Protein AF-L7JV14-F1 (afdb_monomer)

Sequence (101 aa):
MLAVNSVSVYKKRFILSGSEDGNVRLWRLYASEKENMSRREENALECNQMLKDKYYHVGDVRRIDKHRFLPKELKGRIRNEIEHHKAVERKKNRALTKTQE

Nearest PDB structures (foldseek):
  6zqd-assembly1_JP  TM=7.542E-01  e=3.022E-03  Saccharomyces cerevisiae S288C
  6n04-assembly1_A  TM=7.927E-01  e=2.031E+00  Streptomyces sp. LC-6-2
  8glv-assembly1_Eb  TM=2.587E-01  e=5.886E+00  Chlamydomonas reinhardtii
  9bei-assembly1_A  TM=2.451E-01  e=7.102E+00  Homo sapiens

InterPro domains:
  IPR001680 WD40 repeat [PS50082] (1-37)
  IPR007287 Sof1-like protein [PF04158] (31-97)
  IPR015943 WD40/YVTN repeat-like-containing domain superfamily [G3DSA:2.130.10.10] (2-88)
  IPR036322 WD40-repeat-containing domain superfamily [SSF50978] (4-30)
  IPR051733 WD repeat-containing DCAF13/WDSOF1 [PTHR22851] (8-95)

Structure (mmCIF, N/CA/C/O backbone):
data_AF-L7JV14-F1
#
_entry.id   AF-L7JV14-F1
#
loop_
_atom_site.group_PDB
_atom_site.id
_atom_site.type_symbol
_atom_site.label_atom_id
_atom_site.label_alt_id
_atom_site.label_comp_id
_atom_site.label_asym_id
_atom_site.label_entity_id
_atom_site.label_seq_id
_atom_site.pdbx_PDB_ins_code
_atom_site.Cartn_x
_atom_site.Cartn_y
_atom_site.Cartn_z
_atom_site.occupancy
_atom_site.B_iso_or_equiv
_atom_site.auth_seq_id
_atom_site.auth_comp_id
_atom_site.auth_asym_id
_atom_site.auth_atom_id
_atom_site.pdbx_PDB_model_num
ATOM 1 N N . MET A 1 1 ? 20.679 -2.481 -3.757 1.00 54.78 1 MET A N 1
ATOM 2 C CA . MET A 1 1 ? 19.371 -2.376 -3.075 1.00 54.78 1 MET A CA 1
ATOM 3 C C . MET A 1 1 ? 19.142 -3.720 -2.413 1.00 54.78 1 MET A C 1
ATOM 5 O O . MET A 1 1 ? 19.131 -4.709 -3.132 1.00 54.78 1 MET A O 1
ATOM 9 N N . LEU A 1 2 ? 19.122 -3.761 -1.082 1.00 70.31 2 LEU A N 1
ATOM 10 C CA . LEU A 1 2 ? 19.003 -5.006 -0.316 1.00 70.31 2 LEU A CA 1
ATOM 11 C C . LEU A 1 2 ? 17.634 -5.649 -0.573 1.00 70.31 2 LEU A C 1
ATOM 13 O O . LEU A 1 2 ? 16.647 -4.927 -0.752 1.00 70.31 2 LEU A O 1
ATOM 17 N N . ALA A 1 3 ? 17.593 -6.977 -0.667 1.00 85.50 3 ALA A N 1
ATOM 18 C CA . ALA A 1 3 ? 16.390 -7.700 -1.055 1.00 85.50 3 ALA A CA 1
ATOM 19 C C . ALA A 1 3 ? 15.446 -7.926 0.137 1.00 85.50 3 ALA A C 1
ATOM 21 O O . ALA A 1 3 ? 15.866 -8.077 1.287 1.00 85.50 3 ALA A O 1
ATOM 22 N N . VAL A 1 4 ? 14.143 -7.958 -0.153 1.00 91.06 4 VAL A N 1
ATOM 23 C CA . VAL A 1 4 ? 13.141 -8.481 0.779 1.00 91.06 4 VAL A CA 1
ATOM 24 C C . VAL A 1 4 ? 13.095 -9.991 0.582 1.00 91.06 4 VAL A C 1
ATOM 26 O O . VAL A 1 4 ? 12.763 -10.454 -0.508 1.00 91.06 4 VAL A O 1
ATOM 29 N N . ASN A 1 5 ? 13.419 -10.740 1.632 1.00 92.56 5 ASN A N 1
ATOM 30 C CA . ASN A 1 5 ? 1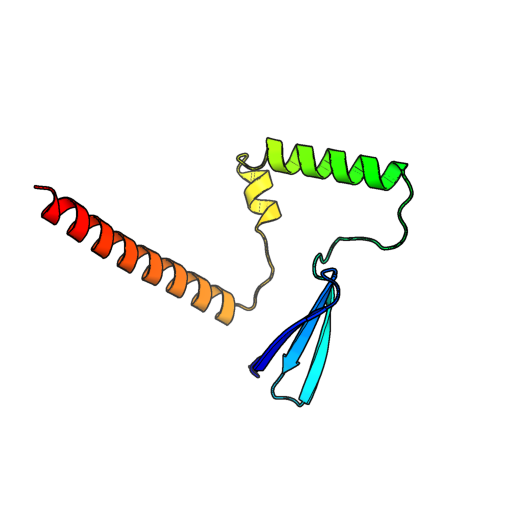3.557 -12.194 1.575 1.00 92.56 5 ASN A CA 1
ATOM 31 C C . ASN A 1 5 ? 12.244 -12.911 1.902 1.00 92.56 5 ASN A C 1
ATOM 33 O O . ASN A 1 5 ? 11.967 -13.976 1.359 1.00 92.56 5 ASN A O 1
ATOM 37 N N . SER A 1 6 ? 11.422 -12.338 2.785 1.00 92.56 6 SER A N 1
ATOM 38 C CA . SER A 1 6 ? 10.148 -12.935 3.188 1.00 92.56 6 SER A CA 1
ATOM 39 C C . SER A 1 6 ? 9.074 -11.879 3.423 1.00 92.56 6 SER A C 1
ATOM 41 O O . SER A 1 6 ? 9.347 -10.776 3.900 1.00 92.56 6 SER A O 1
ATOM 43 N N . VAL A 1 7 ? 7.830 -12.219 3.081 1.00 95.50 7 VAL A N 1
ATOM 44 C CA . VAL A 1 7 ? 6.651 -11.385 3.334 1.00 95.50 7 VAL A CA 1
ATOM 45 C C . VAL A 1 7 ? 5.541 -12.266 3.902 1.00 95.50 7 VAL A C 1
ATOM 47 O O . VAL A 1 7 ? 5.254 -13.324 3.350 1.00 95.50 7 VAL A O 1
ATOM 50 N N . SER A 1 8 ? 4.918 -11.843 5.002 1.00 95.69 8 SER A N 1
ATOM 51 C CA . SER A 1 8 ? 3.819 -12.561 5.661 1.00 95.69 8 SER A CA 1
ATOM 52 C C . SER A 1 8 ? 2.668 -11.615 6.000 1.00 95.69 8 SER A C 1
ATOM 54 O O . SER A 1 8 ? 2.888 -10.442 6.302 1.00 95.69 8 SER A O 1
ATOM 56 N N . VAL A 1 9 ? 1.432 -12.116 5.960 1.00 96.00 9 VAL A N 1
ATOM 57 C CA . VAL A 1 9 ? 0.230 -11.355 6.326 1.00 96.00 9 VAL A CA 1
ATOM 58 C C . VAL A 1 9 ? -0.215 -11.759 7.725 1.00 96.00 9 VAL A C 1
ATOM 60 O O . VAL A 1 9 ? -0.494 -12.926 7.990 1.00 96.00 9 VAL A O 1
ATOM 63 N N . TYR A 1 10 ? -0.347 -10.779 8.615 1.00 94.00 10 TYR A N 1
ATOM 64 C CA . TYR A 1 10 ? -0.790 -10.985 9.989 1.00 94.00 10 TYR A CA 1
ATOM 65 C C . TYR A 1 10 ? -2.186 -10.399 10.213 1.00 94.00 10 TYR A C 1
ATOM 67 O O . TYR A 1 10 ? -2.452 -9.232 9.906 1.00 94.00 10 TYR A O 1
ATOM 75 N N . LYS A 1 11 ? -3.095 -11.234 10.741 1.00 89.75 11 LYS A N 1
ATOM 76 C CA . LYS A 1 11 ? -4.488 -10.886 11.093 1.00 89.75 11 LYS A CA 1
ATOM 77 C C . LYS A 1 11 ? -5.257 -10.120 10.001 1.00 89.75 11 LYS A C 1
ATOM 79 O O . LYS A 1 11 ? -6.113 -9.303 10.317 1.00 89.75 11 LYS A O 1
ATOM 84 N N . LYS A 1 12 ? -4.942 -10.361 8.719 1.00 90.38 12 LYS A N 1
ATOM 85 C CA . LYS A 1 12 ? -5.531 -9.664 7.554 1.00 90.38 12 LYS A CA 1
ATOM 86 C C . LYS A 1 12 ? -5.472 -8.128 7.636 1.00 90.38 12 LYS A C 1
ATOM 88 O O . LYS A 1 12 ? -6.260 -7.454 6.986 1.00 90.38 12 LYS A O 1
ATOM 93 N N . ARG A 1 13 ? -4.555 -7.575 8.432 1.00 90.31 13 ARG A N 1
ATOM 94 C CA . ARG A 1 13 ? -4.475 -6.129 8.690 1.00 90.31 13 ARG A CA 1
ATOM 95 C C . ARG A 1 13 ? -3.070 -5.574 8.556 1.00 90.31 13 ARG A C 1
ATOM 97 O O . ARG A 1 13 ? -2.900 -4.398 8.245 1.00 90.31 13 ARG A O 1
ATOM 104 N N . PHE A 1 14 ? -2.065 -6.422 8.733 1.00 94.31 14 PHE A N 1
ATOM 105 C CA . PHE A 1 14 ? -0.672 -6.023 8.646 1.00 94.31 14 PHE A CA 1
ATOM 106 C C . PHE A 1 14 ? 0.111 -6.935 7.710 1.00 94.31 14 PHE A C 1
ATOM 108 O O . PHE A 1 14 ? -0.217 -8.112 7.544 1.00 94.31 14 PHE A O 1
ATOM 115 N N . ILE A 1 15 ? 1.165 -6.378 7.126 1.00 95.94 15 ILE A N 1
ATOM 116 C CA . ILE A 1 15 ? 2.165 -7.088 6.338 1.00 95.94 15 ILE A CA 1
ATOM 117 C C . ILE A 1 15 ? 3.488 -6.998 7.094 1.00 95.94 15 ILE A C 1
ATOM 119 O O . ILE A 1 15 ? 3.937 -5.909 7.440 1.00 95.94 15 ILE A O 1
ATOM 123 N N . LEU A 1 16 ? 4.123 -8.135 7.332 1.00 96.12 16 LEU A N 1
ATOM 124 C CA . LEU A 1 16 ? 5.482 -8.227 7.849 1.00 96.12 16 LEU A CA 1
ATOM 125 C C . LEU A 1 16 ? 6.425 -8.475 6.678 1.00 96.12 16 LEU A C 1
ATOM 127 O O . LEU A 1 16 ? 6.164 -9.364 5.871 1.00 96.12 16 LEU A O 1
ATOM 131 N N . SER A 1 17 ? 7.514 -7.719 6.594 1.00 95.81 17 SER A N 1
ATOM 132 C CA . SER A 1 17 ? 8.585 -7.948 5.621 1.00 95.81 17 SER A CA 1
ATOM 133 C C . SER A 1 17 ? 9.904 -8.206 6.340 1.00 95.81 17 SER A C 1
ATOM 135 O O . SER A 1 17 ? 10.335 -7.355 7.123 1.00 95.81 17 SER A O 1
ATOM 137 N N . GLY A 1 18 ? 10.540 -9.339 6.050 1.00 95.81 18 GLY A N 1
ATOM 138 C CA . GLY A 1 18 ? 11.906 -9.657 6.455 1.00 95.81 18 GLY A CA 1
ATOM 139 C C . GLY A 1 18 ? 12.886 -9.304 5.341 1.00 95.81 18 GLY A C 1
ATOM 140 O O . GLY A 1 18 ? 12.707 -9.718 4.194 1.00 95.81 18 GLY A O 1
ATOM 141 N N . SER A 1 19 ? 13.903 -8.519 5.672 1.00 92.56 19 SER A N 1
ATOM 142 C CA . SER A 1 19 ? 14.910 -8.023 4.735 1.00 92.56 19 SER A CA 1
ATOM 143 C C . SER A 1 19 ? 16.291 -8.596 5.067 1.00 92.56 19 SER A C 1
ATOM 145 O O . SER A 1 19 ? 16.553 -9.019 6.192 1.00 92.56 19 SER A O 1
ATOM 147 N N . GLU A 1 20 ? 17.162 -8.652 4.063 1.00 91.56 20 GLU A N 1
ATOM 148 C CA . GLU A 1 20 ? 18.498 -9.262 4.143 1.00 91.56 20 GLU A CA 1
ATOM 149 C C . GLU A 1 20 ? 19.458 -8.527 5.098 1.00 91.56 20 GLU A C 1
ATOM 151 O O . GLU A 1 20 ? 20.401 -9.112 5.616 1.00 91.56 20 GLU A O 1
ATOM 156 N N . ASP A 1 21 ? 19.166 -7.263 5.406 1.00 89.19 21 ASP A N 1
ATOM 157 C CA . ASP A 1 21 ? 19.848 -6.450 6.424 1.00 89.19 21 ASP A CA 1
ATOM 158 C C . ASP A 1 21 ? 19.530 -6.855 7.875 1.00 89.19 21 ASP A C 1
ATOM 160 O O . ASP A 1 21 ? 19.970 -6.182 8.804 1.00 89.19 21 ASP A O 1
ATOM 164 N N . GLY A 1 22 ? 18.742 -7.914 8.084 1.00 89.19 22 GLY A N 1
ATOM 165 C CA . GLY A 1 22 ? 18.289 -8.349 9.406 1.00 89.19 22 GLY A CA 1
ATOM 166 C C . GLY A 1 22 ? 17.113 -7.536 9.952 1.00 89.19 22 GLY A C 1
ATOM 167 O O . GLY A 1 22 ? 16.675 -7.773 11.077 1.00 89.19 22 GLY A O 1
ATOM 168 N N . ASN A 1 23 ? 16.562 -6.601 9.168 1.00 93.62 23 ASN A N 1
ATOM 169 C CA . ASN A 1 23 ? 15.423 -5.798 9.596 1.00 93.62 23 ASN A CA 1
ATOM 170 C C . ASN A 1 23 ? 14.094 -6.507 9.314 1.00 93.62 23 ASN A C 1
ATOM 172 O O . ASN A 1 23 ? 13.810 -6.931 8.189 1.00 93.62 23 ASN A O 1
ATOM 176 N N . VAL A 1 24 ? 13.224 -6.525 10.325 1.00 93.50 24 VAL A N 1
ATOM 177 C CA . VAL A 1 24 ? 11.809 -6.883 10.182 1.00 93.50 24 VAL A CA 1
ATOM 178 C C . VAL A 1 24 ? 10.983 -5.606 10.259 1.00 93.50 24 VAL A C 1
ATOM 180 O O . VAL A 1 24 ? 11.034 -4.880 11.248 1.00 93.50 24 VAL A O 1
ATOM 183 N N . ARG A 1 25 ? 10.219 -5.316 9.205 1.00 93.75 25 ARG A N 1
ATOM 184 C CA . ARG A 1 25 ? 9.338 -4.140 9.144 1.00 93.75 25 ARG A CA 1
ATOM 185 C C . ARG A 1 25 ? 7.878 -4.576 9.154 1.00 93.75 25 ARG A C 1
ATOM 187 O O . ARG A 1 25 ? 7.515 -5.543 8.485 1.00 93.75 25 ARG A O 1
ATOM 194 N N . LEU A 1 26 ? 7.055 -3.842 9.900 1.00 93.69 26 LEU A N 1
ATOM 195 C CA . LEU A 1 26 ? 5.607 -4.015 9.955 1.00 93.69 26 LEU A CA 1
ATOM 196 C C . LEU A 1 26 ? 4.935 -2.884 9.177 1.00 93.69 26 LEU A C 1
ATOM 198 O O . LEU A 1 26 ? 5.150 -1.706 9.455 1.00 93.69 26 LEU A O 1
ATOM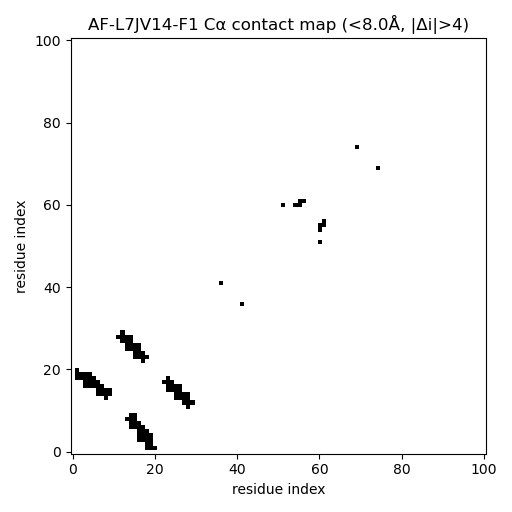 202 N N . TRP A 1 27 ? 4.092 -3.255 8.228 1.00 94.38 27 TRP A N 1
ATOM 203 C CA . TRP A 1 27 ? 3.311 -2.356 7.395 1.00 94.38 27 TRP A CA 1
ATOM 204 C C . TRP A 1 27 ? 1.829 -2.603 7.629 1.00 94.38 27 TRP A C 1
ATOM 206 O O . TRP A 1 27 ? 1.410 -3.705 7.981 1.00 94.38 27 TRP A O 1
ATOM 216 N N . ARG A 1 28 ? 1.008 -1.588 7.383 1.00 93.62 28 ARG A N 1
ATOM 217 C CA . ARG A 1 28 ? -0.448 -1.750 7.344 1.00 93.62 28 ARG A CA 1
ATOM 218 C C . ARG A 1 28 ? -0.847 -2.292 5.977 1.00 93.62 28 ARG A C 1
ATOM 220 O O . ARG A 1 28 ? -0.332 -1.815 4.969 1.00 93.62 28 ARG A O 1
ATOM 227 N N . LEU A 1 29 ? -1.761 -3.261 5.944 1.00 93.62 29 LEU A N 1
ATOM 228 C CA . LEU A 1 29 ? -2.265 -3.853 4.701 1.00 93.62 29 LEU A CA 1
ATOM 229 C C . LEU A 1 29 ? -2.932 -2.783 3.826 1.00 93.62 29 LEU A C 1
ATOM 231 O O . LEU A 1 29 ? -2.663 -2.696 2.632 1.00 93.62 29 LEU A O 1
ATOM 235 N N . TYR A 1 30 ? -3.731 -1.918 4.453 1.00 90.62 30 TYR A N 1
ATOM 236 C CA . TYR A 1 30 ? -4.315 -0.735 3.835 1.00 90.62 30 TYR A CA 1
ATOM 237 C C . TYR A 1 30 ? -3.674 0.521 4.427 1.00 90.62 30 TYR A C 1
ATOM 239 O O . TYR A 1 30 ? -3.950 0.903 5.563 1.00 90.62 30 TYR A O 1
ATOM 247 N N . ALA A 1 31 ? -2.810 1.180 3.651 1.00 89.62 31 ALA A N 1
ATOM 248 C CA . ALA A 1 31 ? -2.009 2.312 4.128 1.00 89.62 31 ALA A CA 1
ATOM 249 C C . ALA A 1 31 ? -2.851 3.485 4.674 1.00 89.62 31 ALA A C 1
ATOM 251 O O . ALA A 1 31 ? -2.421 4.169 5.599 1.00 89.62 31 ALA A O 1
ATOM 252 N N . SER A 1 32 ? -4.046 3.705 4.115 1.00 87.88 32 SER A N 1
ATOM 253 C CA . SER A 1 32 ? -4.950 4.809 4.466 1.00 87.88 32 SER A CA 1
ATOM 254 C C . SER A 1 32 ? -6.052 4.440 5.456 1.00 87.88 32 SER A C 1
ATOM 256 O O . SER A 1 32 ? -6.864 5.298 5.794 1.00 87.88 32 SER A O 1
ATOM 258 N N . GLU A 1 33 ? -6.142 3.178 5.877 1.00 86.00 33 GLU A N 1
ATOM 259 C CA . GLU A 1 33 ? -7.122 2.769 6.885 1.00 86.00 33 GLU A CA 1
ATOM 260 C C . GLU A 1 33 ? -6.880 3.593 8.164 1.00 86.00 33 GLU A C 1
ATOM 262 O O . GLU A 1 33 ? -5.757 4.020 8.429 1.00 86.00 33 GLU A O 1
ATOM 267 N N . LYS A 1 34 ? -7.880 3.841 9.001 1.00 83.50 34 LYS A N 1
ATOM 268 C CA . LYS A 1 34 ? -7.678 4.473 10.316 1.00 83.50 34 LYS A CA 1
ATOM 269 C C . LYS A 1 34 ? -8.124 3.514 11.406 1.00 83.50 34 LYS A C 1
ATOM 271 O O . LYS A 1 34 ? -9.007 2.694 11.185 1.00 83.50 34 LYS A O 1
ATOM 276 N N . GLU A 1 35 ? -7.471 3.585 12.558 1.00 82.19 35 GLU A N 1
ATOM 277 C CA . GLU A 1 35 ? -7.954 2.887 13.748 1.00 82.19 35 GLU A CA 1
ATOM 278 C C . GLU A 1 35 ? -8.921 3.810 14.492 1.00 82.19 35 GLU A C 1
ATOM 280 O O . GLU A 1 35 ? -8.664 5.010 14.563 1.00 82.19 35 GLU A O 1
ATOM 285 N N . ASN A 1 36 ? -9.998 3.247 15.046 1.00 83.88 36 ASN A N 1
ATOM 286 C CA . ASN A 1 36 ? -11.005 3.951 15.851 1.00 83.88 36 ASN A CA 1
ATOM 287 C C . ASN A 1 36 ? -11.712 5.088 15.097 1.00 83.88 36 ASN A C 1
ATOM 289 O O . ASN A 1 36 ? -11.440 6.265 15.320 1.00 83.88 36 ASN A O 1
ATOM 293 N N . MET A 1 37 ? -12.638 4.725 14.209 1.00 89.00 37 MET A N 1
ATOM 294 C CA . MET A 1 37 ? -13.462 5.688 13.479 1.00 89.00 37 MET A CA 1
ATOM 295 C C . MET A 1 37 ? -14.845 5.815 14.109 1.00 89.00 37 MET A C 1
ATOM 297 O O . MET A 1 37 ? -15.402 4.855 14.639 1.00 89.00 37 MET A O 1
ATOM 301 N N . SER A 1 38 ? -15.416 7.013 14.039 1.00 93.25 38 SER A N 1
ATOM 302 C CA . SER A 1 38 ? -16.835 7.203 14.328 1.00 93.25 38 SER A CA 1
ATOM 303 C C . SER A 1 38 ? -17.686 6.568 13.226 1.00 93.25 38 SER A C 1
ATOM 305 O O . SER A 1 38 ? -17.303 6.586 12.057 1.00 93.25 38 SER A O 1
ATOM 307 N N . ARG A 1 39 ? -18.907 6.125 13.556 1.00 93.62 39 ARG A N 1
ATOM 308 C CA . ARG A 1 39 ? -19.890 5.639 12.564 1.00 93.62 39 ARG A CA 1
ATOM 309 C C . ARG A 1 39 ? -20.095 6.618 11.404 1.00 93.62 39 ARG A C 1
ATOM 311 O O . ARG A 1 39 ? -20.307 6.217 10.266 1.00 93.62 39 ARG A O 1
ATOM 318 N N . ARG A 1 40 ? -20.022 7.928 11.674 1.00 94.62 40 ARG A N 1
ATOM 319 C CA . ARG A 1 40 ? -20.139 8.954 10.625 1.00 94.62 40 ARG A CA 1
ATOM 320 C C . ARG A 1 40 ? -18.959 8.916 9.651 1.00 94.62 40 ARG A C 1
ATOM 322 O O . ARG A 1 40 ? -19.152 9.128 8.458 1.00 94.62 40 ARG A O 1
ATOM 329 N N . GLU A 1 41 ? -17.755 8.679 10.157 1.00 92.81 41 GLU A N 1
ATOM 330 C CA . GLU A 1 41 ? -16.540 8.583 9.345 1.00 92.81 41 GLU A CA 1
ATOM 331 C C . GLU A 1 41 ? -16.509 7.280 8.545 1.00 92.81 41 GLU A C 1
ATOM 333 O O . GLU A 1 41 ? -16.143 7.306 7.372 1.00 92.81 41 GLU A O 1
ATOM 338 N N . GLU A 1 42 ? -16.957 6.174 9.144 1.00 91.56 42 GLU A N 1
ATOM 339 C CA . GLU A 1 42 ? -17.141 4.889 8.459 1.00 91.56 42 GLU A CA 1
ATOM 340 C C . GLU A 1 42 ? -18.070 5.042 7.250 1.00 91.56 42 GLU A C 1
ATOM 342 O O . GLU A 1 42 ? -17.665 4.753 6.124 1.00 91.56 42 GLU A O 1
ATOM 347 N N . ASN A 1 43 ? -19.260 5.614 7.454 1.00 94.38 43 ASN A N 1
ATOM 348 C CA . ASN A 1 43 ? -20.220 5.849 6.374 1.00 94.38 43 ASN A CA 1
ATOM 349 C C . ASN A 1 43 ? -19.657 6.781 5.287 1.00 94.38 43 ASN A C 1
ATOM 351 O O . ASN A 1 43 ? -19.907 6.594 4.095 1.00 94.38 43 ASN A O 1
ATOM 355 N N . ALA A 1 44 ? -18.890 7.804 5.679 1.00 94.06 44 ALA A N 1
ATOM 356 C CA . ALA A 1 44 ? -18.257 8.711 4.726 1.00 94.06 44 ALA A CA 1
ATOM 357 C C . ALA A 1 44 ? -17.190 7.996 3.882 1.00 94.06 44 ALA A C 1
ATOM 359 O O . ALA A 1 44 ? -17.093 8.238 2.679 1.00 94.06 44 ALA A O 1
ATOM 360 N N . LEU A 1 45 ? -16.396 7.110 4.486 1.00 92.75 45 LEU A N 1
ATOM 361 C CA . LEU A 1 45 ? -15.420 6.294 3.766 1.00 92.75 45 LEU A CA 1
ATOM 362 C C . LEU A 1 45 ? -16.086 5.307 2.815 1.00 92.75 45 LEU A C 1
ATOM 364 O O . LEU A 1 45 ? -15.631 5.190 1.681 1.00 92.75 45 LEU A O 1
ATOM 368 N N . GLU A 1 46 ? -17.164 4.654 3.242 1.00 92.75 46 GLU A N 1
ATOM 369 C CA . GLU A 1 46 ? -17.934 3.743 2.397 1.00 92.75 46 GLU A CA 1
ATOM 370 C C . GLU A 1 46 ? -18.504 4.473 1.174 1.00 92.75 46 GLU A C 1
ATOM 372 O O . GLU A 1 46 ? -18.274 4.057 0.039 1.00 92.75 46 GLU A O 1
ATOM 377 N N . CYS A 1 47 ? -19.143 5.628 1.382 1.00 96.00 47 CYS A N 1
ATOM 378 C CA . CYS A 1 47 ? -19.646 6.465 0.293 1.00 96.00 47 CYS A CA 1
ATOM 379 C C . CYS A 1 47 ? -18.520 6.896 -0.663 1.00 96.00 47 CYS A C 1
ATOM 381 O O . CYS A 1 47 ? -18.641 6.768 -1.882 1.00 96.00 47 CYS A O 1
ATOM 383 N N . ASN A 1 48 ? -17.380 7.340 -0.126 1.00 94.06 48 ASN A N 1
ATOM 384 C CA . ASN A 1 48 ? -16.218 7.706 -0.935 1.00 94.06 48 ASN A CA 1
ATOM 385 C C . ASN A 1 48 ? -15.667 6.521 -1.740 1.00 94.06 48 ASN A C 1
ATOM 387 O O . ASN A 1 48 ? -15.237 6.711 -2.878 1.00 94.06 48 ASN A O 1
ATOM 391 N N . GLN A 1 49 ? -15.670 5.315 -1.173 1.00 93.12 49 GLN A N 1
ATOM 392 C CA . GLN A 1 49 ? -15.235 4.106 -1.8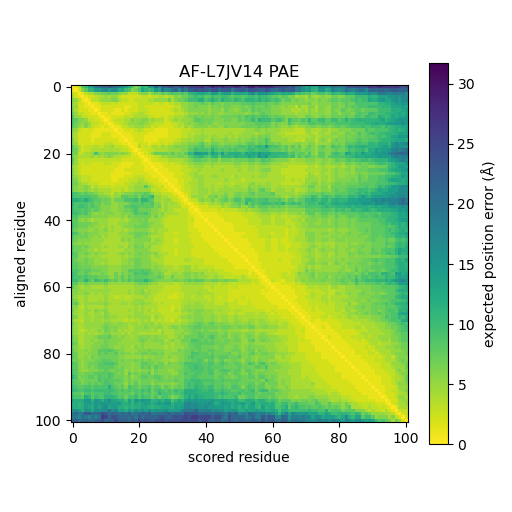64 1.00 93.12 49 GLN A CA 1
ATOM 393 C C . GLN A 1 49 ? -16.193 3.764 -3.011 1.00 93.12 49 GLN A C 1
ATOM 395 O O . GLN A 1 49 ? -15.745 3.609 -4.145 1.00 93.12 49 GLN A O 1
ATOM 400 N N . MET A 1 50 ? -17.506 3.796 -2.760 1.00 96.12 50 MET A N 1
ATOM 401 C CA . MET A 1 50 ? -18.527 3.608 -3.797 1.00 96.12 50 MET A CA 1
ATOM 402 C C . MET A 1 50 ? -18.396 4.630 -4.933 1.00 96.12 50 MET A C 1
ATOM 404 O O . MET A 1 50 ? -18.528 4.281 -6.106 1.00 96.12 50 MET A O 1
ATOM 408 N N . LEU A 1 51 ? -18.108 5.896 -4.614 1.00 95.50 51 LEU A N 1
ATOM 409 C CA . LEU A 1 51 ? -17.889 6.937 -5.620 1.00 95.50 51 LEU A CA 1
ATOM 410 C C . LEU A 1 51 ? -16.622 6.682 -6.442 1.00 95.50 51 LEU A C 1
ATOM 412 O O . LEU A 1 51 ? -16.655 6.823 -7.665 1.00 95.50 51 LEU A O 1
ATOM 416 N N . LYS A 1 52 ? -15.516 6.285 -5.802 1.00 93.56 52 LYS A N 1
ATOM 417 C CA . LYS A 1 52 ? -14.278 5.927 -6.510 1.00 93.56 52 LYS A CA 1
ATOM 418 C C . LYS A 1 52 ? -14.492 4.759 -7.463 1.00 93.56 52 LYS A C 1
ATOM 420 O O . LYS A 1 52 ? -14.016 4.832 -8.590 1.00 93.56 52 LYS A O 1
ATOM 425 N N . ASP A 1 53 ? -15.233 3.741 -7.039 1.00 93.81 53 ASP A N 1
ATOM 426 C CA . ASP A 1 53 ? -15.511 2.562 -7.858 1.00 93.81 53 ASP A CA 1
ATOM 427 C C . ASP A 1 53 ? -16.439 2.917 -9.028 1.00 93.81 53 ASP A C 1
ATOM 429 O O . ASP A 1 53 ? -16.145 2.593 -10.181 1.00 93.81 53 ASP A O 1
ATOM 433 N N . LYS A 1 54 ? -17.500 3.694 -8.769 1.00 95.88 54 LYS A N 1
ATOM 434 C CA . LYS A 1 54 ? -18.425 4.189 -9.801 1.00 95.88 54 LYS A CA 1
ATOM 435 C C . LYS A 1 54 ? -17.715 5.022 -10.870 1.00 95.88 54 LYS A C 1
ATOM 437 O O . LYS A 1 54 ? -18.001 4.876 -12.057 1.00 95.88 54 LYS A O 1
ATOM 442 N N . TYR A 1 55 ? -16.790 5.890 -10.462 1.00 95.69 55 TYR A N 1
ATOM 443 C CA . TYR A 1 55 ? -16.050 6.776 -11.364 1.00 95.69 55 TYR A CA 1
ATOM 444 C C . TYR A 1 55 ? -14.646 6.262 -11.710 1.00 95.69 55 TYR A C 1
ATOM 446 O O . TYR A 1 55 ? -13.842 7.007 -12.267 1.00 95.69 55 TYR A O 1
ATOM 454 N N . TYR A 1 56 ? -14.344 4.985 -11.457 1.00 93.25 56 TYR A N 1
ATOM 455 C CA . TYR A 1 56 ? -13.012 4.416 -11.682 1.00 93.25 56 TYR A CA 1
ATOM 456 C C . TYR A 1 56 ? -12.550 4.527 -13.141 1.00 93.25 56 TYR A C 1
ATOM 458 O O . TYR A 1 56 ? -11.363 4.684 -13.428 1.00 93.25 56 TYR A O 1
ATOM 466 N N . HIS A 1 57 ? -13.487 4.451 -14.088 1.00 93.69 57 HIS A N 1
ATOM 467 C CA . HIS A 1 57 ? -13.191 4.537 -15.518 1.00 93.69 57 HIS A CA 1
ATOM 468 C C . HIS A 1 57 ? -12.911 5.967 -16.002 1.00 93.69 57 HIS A C 1
ATOM 470 O O . HIS A 1 57 ? -12.415 6.141 -17.116 1.00 93.69 57 HIS A O 1
ATOM 476 N N . VAL A 1 58 ? -13.164 6.982 -15.169 1.00 95.38 58 VAL A N 1
ATOM 477 C CA . VAL A 1 58 ? -12.806 8.369 -15.469 1.00 95.38 58 VAL A CA 1
ATOM 478 C C . VAL A 1 58 ? -11.284 8.504 -15.423 1.00 95.38 58 VAL A C 1
ATOM 480 O O . VAL A 1 58 ? -10.638 8.141 -14.437 1.00 95.38 58 VAL A O 1
ATOM 483 N N . GLY A 1 59 ? -10.702 9.031 -16.505 1.00 94.00 59 GLY A N 1
ATOM 484 C CA . GLY A 1 59 ? -9.251 9.075 -16.706 1.00 94.00 59 GLY A CA 1
ATOM 485 C C . GLY A 1 59 ? -8.484 9.699 -15.538 1.00 94.00 59 GLY A C 1
ATOM 486 O O . GLY A 1 59 ? -7.488 9.128 -15.091 1.00 94.00 59 GLY A O 1
ATOM 487 N N . ASP A 1 60 ? -8.974 10.816 -14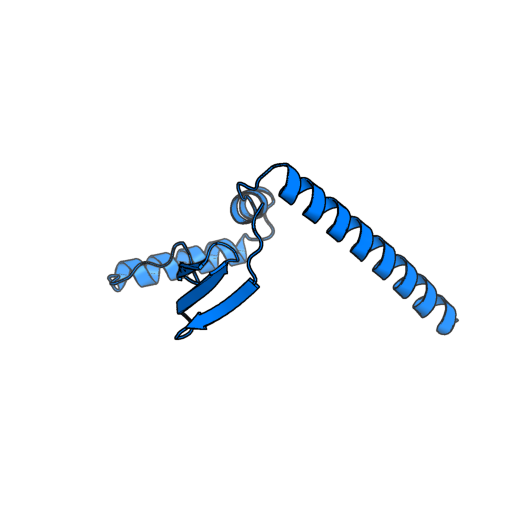.997 1.00 95.00 60 ASP A N 1
ATOM 488 C CA . ASP A 1 60 ? -8.332 11.501 -13.873 1.00 95.00 60 ASP A CA 1
ATOM 489 C C . ASP A 1 60 ? -8.403 10.729 -12.559 1.00 95.00 60 ASP A C 1
ATOM 491 O O . ASP A 1 60 ? -7.381 10.599 -11.882 1.00 95.00 60 ASP A O 1
ATOM 49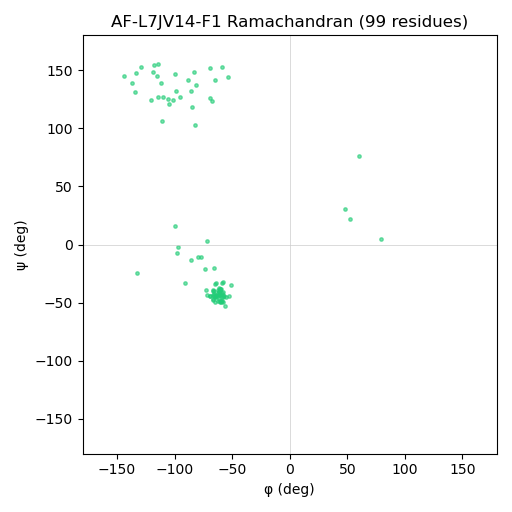5 N N . VAL A 1 61 ? -9.564 10.155 -12.225 1.00 94.19 61 VAL A N 1
ATOM 496 C CA . VAL A 1 61 ? -9.735 9.335 -11.015 1.00 94.19 61 VAL A CA 1
ATOM 497 C C . VAL A 1 61 ? -8.768 8.156 -11.060 1.00 94.19 61 VAL A C 1
ATOM 499 O O . VAL A 1 61 ? -7.982 7.953 -10.134 1.00 94.19 61 VAL A O 1
ATOM 502 N N . ARG A 1 62 ? -8.732 7.443 -12.191 1.00 93.62 62 ARG A N 1
ATOM 503 C CA . ARG A 1 62 ? -7.826 6.310 -12.404 1.00 93.62 62 ARG A CA 1
ATOM 504 C C . ARG A 1 62 ? -6.355 6.707 -12.337 1.00 93.62 62 ARG A C 1
ATOM 506 O O . ARG A 1 62 ? -5.534 5.953 -11.815 1.00 93.62 62 ARG A O 1
ATOM 513 N N . ARG A 1 63 ? -5.998 7.860 -12.909 1.00 94.69 63 ARG A N 1
ATOM 514 C CA . ARG A 1 63 ? -4.622 8.373 -12.924 1.00 94.69 63 ARG A CA 1
ATOM 515 C C . ARG A 1 63 ? -4.145 8.686 -11.511 1.00 94.69 63 ARG A C 1
ATOM 517 O O . ARG A 1 63 ? -3.025 8.312 -11.174 1.00 94.69 63 ARG A O 1
ATOM 524 N N . ILE A 1 64 ? -4.977 9.354 -10.711 1.00 93.88 64 ILE A N 1
ATOM 525 C CA . ILE A 1 64 ? -4.663 9.714 -9.324 1.00 93.88 64 ILE A CA 1
ATOM 526 C C . ILE A 1 64 ? -4.569 8.453 -8.462 1.00 93.88 64 ILE A C 1
ATOM 528 O O . ILE A 1 64 ? -3.575 8.270 -7.765 1.00 93.88 64 ILE A O 1
ATOM 532 N N . ASP A 1 65 ? -5.548 7.552 -8.567 1.00 92.44 65 ASP A N 1
ATOM 533 C CA . ASP A 1 65 ? -5.592 6.312 -7.786 1.00 92.44 65 ASP A CA 1
ATOM 534 C C . ASP A 1 65 ? -4.339 5.442 -7.995 1.00 92.44 65 ASP A C 1
ATOM 536 O O . ASP A 1 65 ? -3.711 4.985 -7.034 1.00 92.44 65 ASP A O 1
ATOM 540 N N . LYS A 1 66 ? -3.902 5.299 -9.254 1.00 91.12 66 LYS A N 1
ATOM 541 C CA . LYS A 1 66 ? -2.718 4.510 -9.631 1.00 91.12 66 LYS A CA 1
ATOM 542 C C . LYS A 1 66 ? -1.384 5.215 -9.411 1.00 91.12 66 LYS A C 1
ATOM 544 O O . LYS A 1 66 ? -0.337 4.580 -9.556 1.00 91.12 66 LYS A O 1
ATOM 549 N N . HIS A 1 67 ? -1.377 6.511 -9.115 1.00 92.81 67 HIS A N 1
ATOM 550 C CA . HIS A 1 67 ? -0.133 7.254 -8.975 1.00 92.81 67 HIS A CA 1
ATOM 551 C C . HIS A 1 67 ? 0.640 6.785 -7.733 1.00 92.81 67 HIS A C 1
ATOM 553 O O . HIS A 1 67 ? 0.123 6.798 -6.616 1.00 92.81 67 HIS A O 1
ATOM 559 N N . ARG A 1 68 ? 1.894 6.359 -7.918 1.00 92.38 68 ARG A N 1
ATOM 560 C CA . ARG A 1 68 ? 2.799 5.939 -6.837 1.00 92.38 68 ARG A CA 1
ATOM 561 C C . ARG A 1 68 ? 4.194 6.516 -7.071 1.00 92.38 68 ARG A C 1
ATOM 563 O O . ARG A 1 68 ? 4.693 6.500 -8.199 1.00 92.38 68 ARG A O 1
ATOM 570 N N . PHE A 1 69 ? 4.827 6.988 -5.998 1.00 93.88 69 PHE A N 1
ATOM 571 C CA . PHE A 1 69 ? 6.218 7.437 -6.011 1.00 93.88 69 PHE A CA 1
ATOM 572 C C . PHE A 1 69 ? 7.136 6.227 -5.867 1.00 93.88 69 PHE A C 1
ATOM 574 O O . PHE A 1 69 ? 7.275 5.661 -4.788 1.00 93.88 69 PHE A O 1
ATOM 581 N N . LEU A 1 70 ? 7.727 5.807 -6.982 1.00 92.50 70 LEU A N 1
ATOM 582 C CA . LEU A 1 70 ? 8.637 4.667 -7.040 1.00 92.50 70 LEU A CA 1
ATOM 583 C C . LEU A 1 70 ? 10.042 5.139 -7.432 1.00 92.50 70 LEU A C 1
ATOM 585 O O . LEU A 1 70 ? 10.155 6.035 -8.278 1.00 92.50 70 LEU A O 1
ATOM 589 N N . PRO A 1 71 ? 11.107 4.510 -6.900 1.00 94.19 71 PRO A N 1
ATOM 590 C CA . PRO A 1 71 ? 12.467 4.739 -7.373 1.00 94.19 71 PRO A CA 1
ATOM 591 C C . PRO A 1 71 ? 12.586 4.537 -8.890 1.00 94.19 71 PRO A C 1
ATOM 593 O O . PRO A 1 71 ? 11.944 3.651 -9.464 1.00 94.19 71 PRO A O 1
ATOM 596 N N . LYS A 1 72 ? 13.428 5.344 -9.549 1.00 92.62 72 LYS A N 1
ATOM 597 C CA . LYS A 1 72 ? 13.572 5.357 -11.018 1.00 92.62 72 LYS A CA 1
ATOM 598 C C . LYS A 1 72 ? 13.912 3.978 -11.586 1.00 92.62 72 LYS A C 1
ATOM 600 O O . LYS A 1 72 ? 13.301 3.557 -12.566 1.00 92.62 72 LYS A O 1
ATOM 605 N N . GLU A 1 73 ? 14.849 3.276 -10.953 1.00 91.44 73 GLU A N 1
ATOM 606 C CA . GLU A 1 73 ? 15.278 1.936 -11.364 1.00 91.44 73 GLU A CA 1
ATOM 607 C C . GLU A 1 73 ? 14.125 0.931 -11.311 1.00 91.44 73 GLU A C 1
ATOM 609 O O . GLU A 1 73 ? 13.870 0.223 -12.285 1.00 91.44 73 GLU A O 1
ATOM 614 N N . LEU A 1 74 ? 13.372 0.923 -10.208 1.00 90.44 74 LEU A N 1
ATOM 615 C CA . LEU A 1 74 ? 12.223 0.041 -10.023 1.00 90.44 74 LEU A CA 1
ATOM 616 C C . LEU A 1 74 ? 11.117 0.345 -11.041 1.00 90.44 74 LEU A C 1
ATOM 618 O O . LEU A 1 74 ? 10.580 -0.563 -11.669 1.00 90.44 74 LEU A O 1
ATOM 622 N N . LYS A 1 75 ? 10.820 1.631 -11.263 1.00 91.50 75 LYS A N 1
ATOM 623 C CA . LYS A 1 75 ? 9.833 2.070 -12.257 1.00 91.50 75 LYS A CA 1
ATOM 624 C C . LYS A 1 75 ? 10.200 1.612 -13.673 1.00 91.50 75 LYS A C 1
ATOM 626 O O . LYS A 1 75 ? 9.312 1.236 -14.437 1.00 91.50 75 LYS A O 1
ATOM 631 N N . GLY A 1 76 ? 11.489 1.642 -14.019 1.00 92.31 76 GLY A N 1
ATOM 632 C CA . GLY A 1 76 ? 12.000 1.125 -15.289 1.00 92.31 76 GLY A CA 1
ATOM 633 C C . GLY A 1 76 ? 11.828 -0.390 -15.413 1.00 92.31 76 GLY A C 1
ATOM 634 O O . GLY A 1 76 ? 11.263 -0.855 -16.400 1.00 92.31 76 GLY A O 1
ATOM 635 N N . ARG A 1 77 ? 12.235 -1.148 -14.385 1.00 92.69 77 ARG A N 1
ATOM 636 C CA . ARG A 1 77 ? 12.096 -2.616 -14.355 1.00 92.69 77 ARG A CA 1
ATOM 637 C C . ARG A 1 77 ? 10.642 -3.064 -14.517 1.00 92.69 77 ARG A C 1
ATOM 639 O O . ARG A 1 77 ? 10.360 -3.861 -15.404 1.00 92.69 77 ARG A O 1
ATOM 646 N N . ILE A 1 78 ? 9.721 -2.477 -13.746 1.00 92.50 78 ILE A N 1
ATOM 647 C CA . I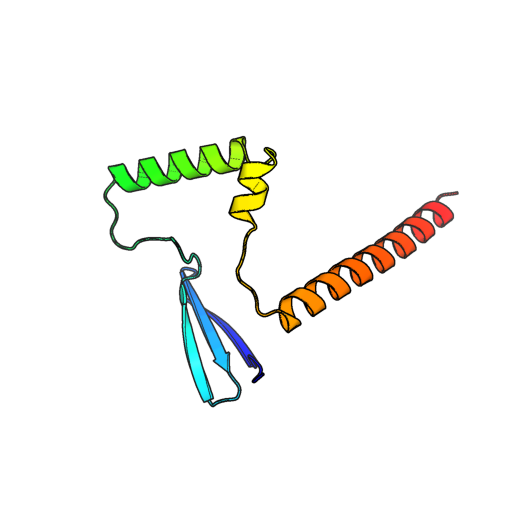LE A 1 78 ? 8.282 -2.786 -13.814 1.00 92.50 78 ILE A CA 1
ATOM 648 C C . ILE A 1 78 ? 7.733 -2.547 -15.226 1.00 92.50 78 ILE A C 1
ATOM 650 O O . ILE A 1 78 ? 6.969 -3.358 -15.743 1.00 92.50 78 ILE A O 1
ATOM 654 N N . ARG A 1 79 ? 8.117 -1.440 -15.878 1.00 92.44 79 ARG A N 1
ATOM 655 C CA . ARG A 1 79 ? 7.670 -1.147 -17.247 1.00 92.44 79 ARG A CA 1
ATOM 656 C C . ARG A 1 79 ? 8.121 -2.234 -18.223 1.00 92.44 79 ARG A C 1
ATOM 658 O O . ARG A 1 79 ? 7.290 -2.745 -18.971 1.00 92.44 79 ARG A O 1
ATOM 665 N N . ASN A 1 80 ? 9.403 -2.588 -18.183 1.00 95.06 80 ASN A N 1
ATOM 666 C CA . ASN A 1 80 ? 9.98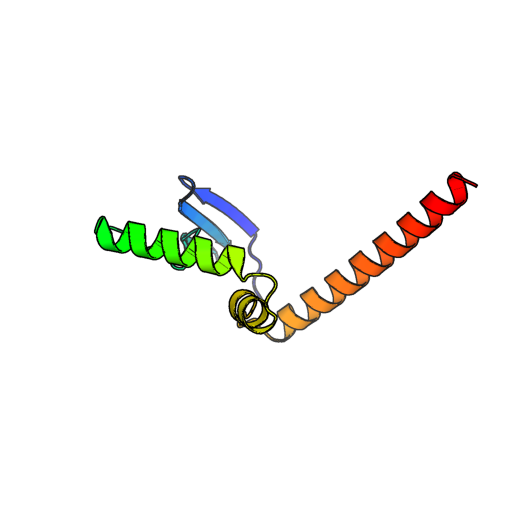5 -3.585 -19.079 1.00 95.06 80 ASN A CA 1
ATOM 667 C C . ASN A 1 80 ? 9.339 -4.963 -18.875 1.00 95.06 80 ASN A C 1
ATOM 669 O O . ASN A 1 80 ? 9.019 -5.649 -19.842 1.00 95.06 80 ASN A O 1
ATOM 673 N N . GLU A 1 81 ? 9.092 -5.350 -17.623 1.00 94.44 81 GLU A N 1
ATOM 674 C CA . GLU A 1 81 ? 8.447 -6.618 -17.279 1.00 94.44 81 GLU A CA 1
ATOM 675 C C . GLU A 1 81 ? 7.002 -6.688 -17.793 1.00 94.44 81 GLU A C 1
ATOM 677 O O . GLU A 1 81 ? 6.602 -7.681 -18.404 1.00 94.44 81 GLU A O 1
ATOM 682 N N . ILE A 1 82 ? 6.234 -5.603 -17.642 1.00 93.88 82 ILE A N 1
ATOM 683 C CA . ILE A 1 82 ? 4.873 -5.501 -18.186 1.00 93.88 82 ILE A CA 1
ATOM 684 C C . ILE A 1 82 ? 4.880 -5.614 -19.716 1.00 93.88 82 ILE A C 1
ATOM 686 O O . ILE A 1 82 ? 4.016 -6.280 -20.293 1.00 93.88 82 ILE A O 1
ATOM 690 N N . GLU A 1 83 ? 5.814 -4.948 -20.395 1.00 95.38 83 GLU A N 1
ATOM 691 C CA . GLU A 1 83 ? 5.939 -5.020 -21.854 1.00 95.38 83 GLU A CA 1
ATOM 692 C C . GLU A 1 83 ? 6.301 -6.428 -22.327 1.00 95.38 83 GLU A C 1
ATOM 694 O O . GLU A 1 83 ? 5.662 -6.947 -23.249 1.00 95.38 83 GLU A O 1
ATOM 699 N N . HIS A 1 84 ? 7.261 -7.065 -21.655 1.00 95.62 84 HIS A N 1
ATOM 700 C CA . HIS A 1 84 ? 7.664 -8.436 -21.929 1.00 95.62 84 HIS A CA 1
ATOM 701 C C . HIS A 1 84 ? 6.494 -9.410 -21.743 1.00 95.62 84 HIS A C 1
ATOM 703 O O . HIS A 1 84 ? 6.176 -10.177 -22.653 1.00 95.62 84 HIS A O 1
ATOM 709 N N . HIS A 1 85 ? 5.785 -9.328 -20.615 1.00 95.31 85 HIS A N 1
ATOM 710 C CA . HIS A 1 85 ? 4.622 -10.169 -20.339 1.00 95.31 85 HIS A CA 1
ATOM 711 C C . HIS A 1 85 ? 3.534 -10.008 -21.414 1.00 95.31 85 HIS A C 1
ATOM 713 O O . HIS A 1 85 ? 3.051 -10.991 -21.972 1.00 95.31 85 HIS A O 1
ATOM 719 N N . LYS A 1 86 ? 3.217 -8.767 -21.809 1.00 95.06 86 LYS A N 1
ATOM 720 C CA . LYS A 1 86 ? 2.272 -8.503 -22.907 1.00 95.06 86 LYS A CA 1
ATOM 721 C C . LYS A 1 86 ? 2.734 -9.097 -24.237 1.00 95.06 86 LYS A C 1
ATOM 723 O O . LYS A 1 86 ? 1.904 -9.557 -25.017 1.00 95.06 86 LYS A O 1
ATOM 728 N N . ALA A 1 87 ? 4.030 -9.064 -24.539 1.00 94.75 87 ALA A N 1
ATOM 729 C CA . ALA A 1 87 ? 4.562 -9.664 -25.759 1.00 94.75 87 ALA A CA 1
ATOM 730 C C . ALA A 1 87 ? 4.408 -11.194 -25.758 1.00 94.75 87 ALA A C 1
ATOM 732 O O . ALA A 1 87 ? 4.030 -11.763 -26.784 1.00 94.75 87 ALA A O 1
ATOM 733 N N . VAL A 1 88 ? 4.639 -11.844 -24.614 1.00 95.81 88 VAL A N 1
ATOM 734 C CA . VAL A 1 88 ? 4.424 -13.289 -24.433 1.00 95.81 88 VAL A CA 1
ATOM 735 C C . VAL A 1 88 ? 2.951 -13.654 -24.630 1.00 95.81 88 VAL A C 1
ATOM 737 O O . VAL A 1 88 ? 2.651 -14.541 -25.426 1.00 95.81 88 VAL A O 1
ATOM 740 N N . GLU A 1 89 ? 2.029 -12.931 -23.995 1.00 94.94 89 GLU A N 1
ATOM 741 C CA . GLU A 1 89 ? 0.586 -13.181 -24.130 1.00 94.94 89 GLU A CA 1
ATOM 742 C C . GLU A 1 89 ? 0.097 -12.992 -25.575 1.00 94.94 89 GLU A C 1
ATOM 744 O O . GLU A 1 89 ? -0.648 -13.816 -26.101 1.00 94.94 89 GLU A O 1
ATOM 749 N N . ARG A 1 90 ? 0.603 -11.980 -26.297 1.00 93.62 90 ARG A N 1
ATOM 750 C CA . ARG A 1 90 ? 0.306 -11.816 -27.734 1.00 93.62 90 ARG A CA 1
ATOM 751 C C . ARG A 1 90 ? 0.772 -13.009 -28.569 1.00 93.62 90 ARG A C 1
ATOM 753 O O . ARG A 1 90 ? 0.075 -13.390 -29.507 1.00 93.62 90 ARG A O 1
ATOM 760 N N . LYS A 1 91 ? 1.941 -13.586 -28.266 1.00 93.94 91 LYS A N 1
ATOM 761 C CA . LYS A 1 91 ? 2.439 -14.784 -28.966 1.00 93.94 91 LYS A CA 1
ATOM 762 C C . LYS A 1 91 ? 1.545 -15.994 -28.689 1.00 93.94 91 LYS A C 1
ATOM 764 O O . LYS A 1 91 ? 1.189 -16.684 -29.638 1.00 93.94 91 LYS A O 1
ATOM 769 N N . LYS A 1 92 ? 1.143 -16.209 -27.430 1.00 94.38 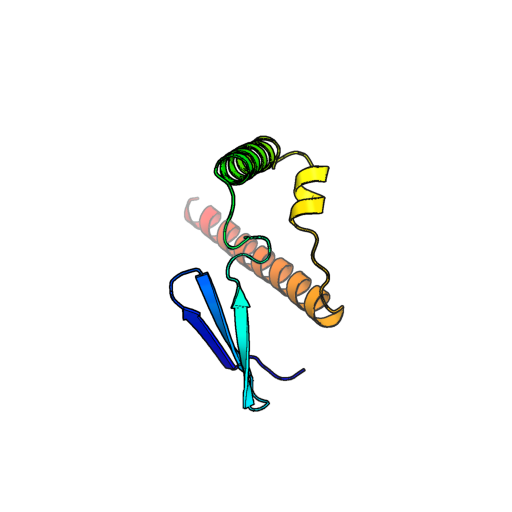92 LYS A N 1
ATOM 770 C CA . LYS A 1 92 ? 0.220 -17.292 -27.048 1.00 94.38 92 LYS A CA 1
ATOM 771 C C . LYS A 1 92 ? -1.128 -17.165 -27.753 1.00 94.38 92 LYS A C 1
ATOM 773 O O . LYS A 1 92 ? -1.573 -18.122 -28.372 1.00 94.38 92 LYS A O 1
ATOM 778 N N . ASN A 1 93 ? -1.726 -15.974 -27.741 1.00 93.00 93 ASN A N 1
ATOM 779 C CA . ASN A 1 93 ? -3.022 -15.740 -28.382 1.00 93.00 93 ASN A CA 1
ATOM 780 C C . ASN A 1 93 ? -2.971 -16.005 -29.892 1.00 93.00 93 ASN A C 1
ATOM 782 O O . ASN A 1 93 ? -3.878 -16.628 -30.425 1.00 93.00 93 ASN A O 1
ATOM 786 N N . ARG A 1 94 ? -1.878 -15.611 -30.565 1.00 91.31 94 ARG A N 1
ATOM 787 C CA . ARG A 1 94 ? -1.656 -15.922 -31.990 1.00 91.31 94 ARG A CA 1
ATOM 788 C C . ARG A 1 94 ? -1.499 -17.418 -32.264 1.00 91.31 94 ARG A C 1
ATOM 790 O O . ARG A 1 94 ? -1.853 -17.863 -33.349 1.00 91.31 94 ARG A O 1
ATOM 797 N N . ALA A 1 95 ? -0.910 -18.171 -31.336 1.00 90.62 95 ALA A N 1
ATOM 798 C CA . ALA A 1 95 ? -0.786 -19.619 -31.468 1.00 90.62 95 ALA A CA 1
ATOM 799 C C . ALA A 1 95 ? -2.148 -20.304 -31.279 1.00 90.62 95 ALA A C 1
ATOM 801 O O . ALA A 1 95 ? -2.503 -21.155 -32.081 1.00 90.62 95 ALA A O 1
ATOM 802 N N . LEU A 1 96 ? -2.935 -19.875 -30.286 1.00 88.19 96 LEU A N 1
ATOM 803 C CA . LEU A 1 96 ? -4.273 -20.410 -30.011 1.00 88.19 96 LEU A CA 1
ATOM 804 C C . LEU A 1 96 ? -5.243 -20.211 -31.179 1.00 88.19 96 LEU A C 1
ATOM 806 O O . LEU A 1 96 ? -5.948 -21.147 -31.537 1.00 88.19 96 LEU A O 1
ATOM 810 N N . THR A 1 97 ? -5.251 -19.030 -31.803 1.00 85.31 97 THR A N 1
ATOM 811 C CA . THR A 1 97 ? -6.110 -18.774 -32.972 1.00 85.31 97 THR A CA 1
ATOM 812 C C . THR A 1 97 ? -5.745 -19.647 -34.170 1.00 85.31 97 THR A C 1
ATOM 814 O O . THR A 1 97 ? -6.634 -20.064 -34.892 1.00 85.31 97 THR A O 1
ATOM 817 N N . LYS A 1 98 ? -4.460 -19.981 -34.354 1.00 80.94 98 LYS A N 1
ATOM 818 C CA . LYS A 1 98 ? -4.002 -20.854 -35.450 1.00 80.94 98 LYS A CA 1
ATOM 819 C C . LYS A 1 98 ? -4.342 -22.331 -35.261 1.00 80.94 98 LYS A C 1
ATOM 821 O O . LYS A 1 98 ? -4.300 -23.071 -36.227 1.00 80.94 98 LYS A O 1
ATOM 826 N N . THR A 1 99 ? -4.598 -22.774 -34.032 1.00 72.38 99 THR A N 1
ATO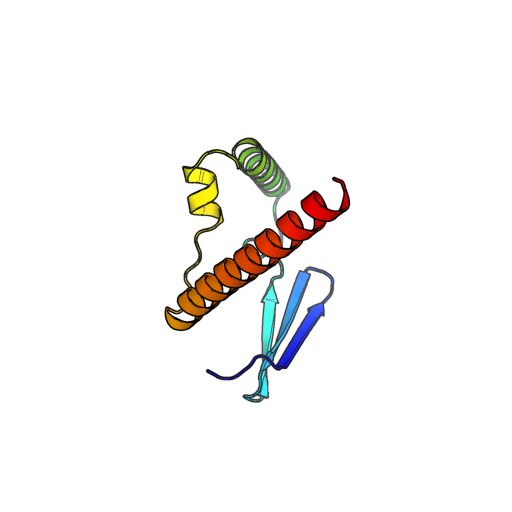M 827 C CA . THR A 1 99 ? -4.969 -24.169 -33.736 1.00 72.38 99 THR A CA 1
ATOM 828 C C . THR A 1 99 ? -6.476 -24.410 -33.893 1.00 72.38 99 THR A C 1
ATOM 830 O O . THR A 1 99 ? -6.914 -25.555 -33.868 1.00 72.38 99 THR A O 1
ATOM 833 N N . GLN A 1 100 ? -7.275 -23.343 -33.988 1.00 59.34 100 GLN A N 1
ATOM 834 C CA . GLN A 1 100 ? -8.733 -23.409 -34.157 1.00 59.34 100 GLN A CA 1
ATOM 835 C C . GLN A 1 100 ? -9.190 -23.241 -35.616 1.00 59.34 100 GLN A C 1
ATOM 837 O O . GLN A 1 100 ? -10.375 -23.420 -35.890 1.00 59.34 100 GLN A O 1
ATOM 842 N N . GLU A 1 101 ? -8.265 -22.904 -36.516 1.00 52.44 101 GLU A N 1
ATOM 843 C CA . GLU A 1 101 ? -8.419 -22.944 -37.979 1.00 52.44 101 GLU A CA 1
ATOM 844 C C . GLU A 1 101 ? -7.910 -24.287 -38.516 1.00 52.44 101 GLU A C 1
ATOM 846 O O . GLU A 1 101 ? -8.556 -24.824 -39.442 1.00 52.44 101 GLU A O 1
#

Mean predicted aligned error: 6.34 Å

pLDDT: mean 91.09, std 7.55, range [52.44, 96.12]

Organism: Trachipleistophora hominis (NCBI:txid72359)

Solvent-accessible surface area (backbone atoms only — not comparable to full-atom values): 6124 Å² total; per-residue (Å²): 132,84,53,75,76,44,77,48,77,46,91,91,49,30,33,38,37,36,32,74,87,74,48,74,47,82,41,57,66,55,82,83,65,78,83,89,72,54,74,70,53,50,53,50,50,51,52,51,48,54,50,49,63,74,42,39,86,40,68,66,54,41,51,60,71,69,60,74,97,64,58,69,69,59,54,50,51,54,52,53,52,52,52,51,52,52,52,51,52,54,52,51,53,58,51,56,59,64,74,76,108

Radius of gyration: 20.07 Å; Cα contacts (8 Å, |Δi|>4): 59; chains: 1; bounding box: 40×36×54 Å

Foldseek 3Di:
DWDFPDWDDDPVFWIWTQTPVRDIDIGTPDNPDDPDDDPVVVVVVVVVVVVLVVCCVPPVSVCVVPDDDDPPVVVVVVVVVVVVVVVVVVVVVVVVVVVVD

Secondary structure (DSSP, 8-state):
-PPEEEEEEETTTEEEEEETTS-EEEEESSTT--SS--HHHHHHHHHHHHHHHHTTTSHHHHHHHH-----HHHHHHHHHHHHHHHHHHHHHHHHHHHH--